Protein AF-A0A924ESR2-F1 (afdb_monomer_lite)

Secondary structure (DSSP, 8-state):
-HHHHHHHHHHHHHHHHHHHHTTTHHHHHHHS-TTSSS-HHHHHHHHHHHHHHHHHHHHH-GGGHHHHHHHHHHHHHHHHHHHHHHHHHT---

pLDDT: mean 93.1, std 6.68, range [56.91, 98.5]

Sequence (93 aa):
MKNFIRIVLGLAMIGAGIGHLSFARETFQAQVPDWIPFSKDFVVLASGVVEISFGFAMVFLAKQKEYIGLILAIFYVLIFPGNVHQYTQHLDG

Foldseek 3Di:
DVLVVLLVQLVVLLVQLVCCVDVCVVLQLQLDDPPPPDRSNVVSNVSSVVSNVLSVCSNPVPVCNVVSVVVVVVSCVVSVSSVVSCVVVVRDD

Radius of gyration: 13.81 Å; chains: 1; bounding box: 32×23×39 Å

Structure (mmCIF, N/CA/C/O backbone):
data_AF-A0A924ESR2-F1
#
_entry.id   AF-A0A924ESR2-F1
#
loop_
_atom_site.group_PDB
_atom_site.id
_atom_site.type_symbol
_atom_site.label_atom_id
_atom_site.label_alt_id
_atom_site.label_comp_id
_atom_site.label_asym_id
_atom_site.label_entity_id
_atom_site.label_seq_id
_atom_site.pdbx_PDB_ins_code
_atom_site.Cartn_x
_atom_site.Cartn_y
_atom_site.Cartn_z
_atom_site.occupancy
_atom_site.B_iso_or_equiv
_atom_site.auth_seq_id
_atom_site.auth_comp_id
_atom_site.auth_asym_id
_atom_site.auth_atom_id
_atom_site.pdbx_PDB_model_num
ATOM 1 N N . MET A 1 1 ? -9.399 -9.023 21.042 1.00 64.12 1 MET A N 1
ATOM 2 C CA . MET A 1 1 ? -8.608 -9.418 19.849 1.00 64.12 1 MET A CA 1
ATOM 3 C C . MET A 1 1 ? -8.970 -8.657 18.575 1.00 64.12 1 MET A C 1
ATOM 5 O O . MET A 1 1 ? -8.087 -8.004 18.039 1.00 64.12 1 MET A O 1
ATOM 9 N N . LYS A 1 2 ? -10.229 -8.674 18.101 1.00 76.62 2 LYS A N 1
ATOM 10 C CA . LYS A 1 2 ? -10.636 -8.055 16.814 1.00 76.62 2 LYS A CA 1
ATOM 11 C C . LYS A 1 2 ? -10.171 -6.596 16.621 1.00 76.62 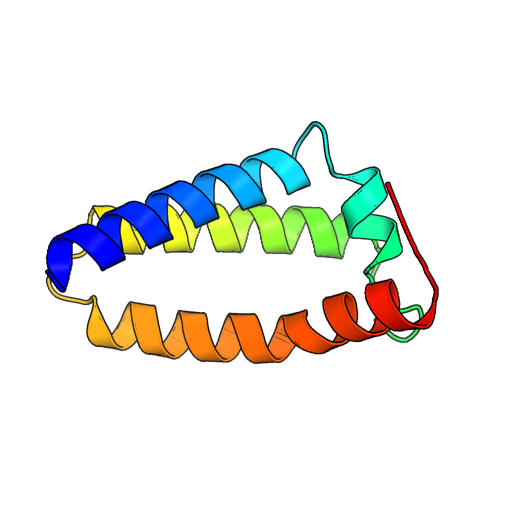2 LYS A C 1
ATOM 13 O O . LYS A 1 2 ? -9.688 -6.246 15.554 1.00 76.62 2 LYS A O 1
ATOM 18 N N . ASN A 1 3 ? -10.257 -5.764 17.663 1.00 86.75 3 ASN A N 1
ATOM 19 C CA . ASN A 1 3 ? -9.838 -4.356 17.587 1.00 86.75 3 ASN A CA 1
ATOM 20 C C . ASN A 1 3 ? -8.313 -4.174 17.514 1.00 86.75 3 ASN A C 1
ATOM 22 O O . ASN A 1 3 ? -7.859 -3.258 16.839 1.00 86.75 3 ASN A O 1
ATOM 26 N N . PHE A 1 4 ? -7.543 -5.041 18.178 1.00 92.75 4 PHE A N 1
ATOM 27 C CA . PHE A 1 4 ? -6.080 -5.005 18.143 1.00 92.75 4 PHE A CA 1
ATOM 28 C C . PHE A 1 4 ? -5.563 -5.380 16.752 1.00 92.75 4 PHE A C 1
ATOM 30 O O . PHE A 1 4 ? -4.826 -4.610 16.151 1.00 92.75 4 PHE A O 1
ATOM 37 N N . ILE A 1 5 ? -6.050 -6.497 16.195 1.00 93.69 5 ILE A N 1
ATOM 38 C CA . ILE A 1 5 ? -5.696 -6.953 14.839 1.00 93.69 5 ILE A CA 1
ATOM 39 C C . ILE A 1 5 ? -6.030 -5.878 13.802 1.00 93.69 5 ILE A C 1
ATOM 41 O O . ILE A 1 5 ? -5.220 -5.592 12.931 1.00 93.69 5 ILE A O 1
ATOM 45 N N . ARG A 1 6 ? -7.199 -5.237 13.926 1.00 93.81 6 ARG A N 1
ATOM 46 C CA . ARG A 1 6 ? -7.610 -4.132 13.051 1.00 93.81 6 ARG A CA 1
ATOM 47 C C . ARG A 1 6 ? -6.606 -2.972 13.064 1.00 93.81 6 ARG A C 1
ATOM 49 O O . ARG A 1 6 ? -6.281 -2.451 12.005 1.00 93.81 6 ARG A O 1
ATOM 56 N N . ILE A 1 7 ? -6.137 -2.568 14.245 1.00 95.81 7 ILE A N 1
ATOM 57 C CA . ILE A 1 7 ? -5.169 -1.469 14.384 1.00 95.81 7 ILE A CA 1
ATOM 58 C C . ILE A 1 7 ? -3.814 -1.880 13.808 1.00 95.81 7 ILE A C 1
ATOM 60 O O . ILE A 1 7 ? -3.240 -1.118 13.041 1.00 95.81 7 ILE A O 1
ATOM 64 N N . VAL A 1 8 ? -3.335 -3.086 14.125 1.00 97.19 8 VAL A N 1
ATOM 65 C CA . VAL A 1 8 ? -2.075 -3.616 13.579 1.00 97.19 8 VAL A CA 1
ATOM 66 C C . VAL A 1 8 ? -2.122 -3.670 12.054 1.00 97.19 8 VAL A C 1
ATOM 68 O O . VAL A 1 8 ? -1.200 -3.187 11.407 1.00 97.19 8 VAL A O 1
ATOM 71 N N . LEU A 1 9 ? -3.217 -4.177 11.482 1.00 95.62 9 LEU A N 1
ATOM 72 C CA . LEU A 1 9 ? -3.433 -4.183 10.037 1.00 95.62 9 LEU A CA 1
ATOM 73 C C . LEU A 1 9 ? -3.397 -2.760 9.469 1.00 95.62 9 LEU A C 1
ATOM 75 O O . LEU A 1 9 ? -2.686 -2.513 8.504 1.00 95.62 9 LEU A O 1
ATOM 79 N N . GLY A 1 10 ? -4.093 -1.807 10.095 1.00 97.12 10 GLY A N 1
ATOM 80 C CA . GLY A 1 10 ? -4.084 -0.416 9.643 1.00 97.12 10 GLY A CA 1
ATOM 81 C C . GLY A 1 10 ? -2.694 0.232 9.676 1.00 97.12 10 GLY A C 1
ATOM 82 O O . GLY A 1 10 ? -2.323 0.934 8.741 1.00 97.12 10 GLY A O 1
ATOM 83 N N . LEU A 1 11 ? -1.895 -0.046 10.708 1.00 98.12 11 LEU A N 1
ATOM 84 C CA . LEU A 1 11 ? -0.512 0.432 10.799 1.00 98.12 11 LEU A CA 1
ATOM 85 C C . LEU A 1 11 ? 0.395 -0.222 9.751 1.00 98.12 11 LEU A C 1
ATOM 87 O O . LEU A 1 11 ? 1.203 0.470 9.137 1.00 98.12 11 LEU A O 1
ATOM 91 N N . ALA A 1 12 ? 0.238 -1.526 9.510 1.00 97.81 1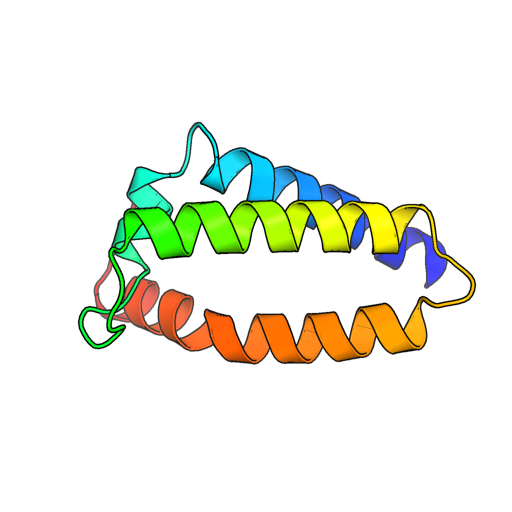2 ALA A N 1
ATOM 92 C CA . ALA A 1 12 ? 0.974 -2.232 8.465 1.00 97.81 12 ALA A CA 1
ATOM 93 C C . ALA A 1 12 ? 0.668 -1.652 7.075 1.00 97.81 12 ALA A C 1
ATOM 95 O O . ALA A 1 12 ? 1.587 -1.428 6.296 1.00 97.81 12 ALA A O 1
ATOM 96 N N . MET A 1 13 ? -0.600 -1.330 6.798 1.00 97.25 13 MET A N 1
ATOM 97 C CA . MET A 1 13 ? -1.011 -0.675 5.553 1.00 97.25 13 MET A CA 1
ATOM 98 C C . MET A 1 13 ? -0.411 0.722 5.381 1.00 97.25 13 MET A C 1
ATOM 100 O O . MET A 1 13 ? 0.055 1.057 4.297 1.00 97.25 13 MET A O 1
ATOM 104 N N . ILE A 1 14 ? -0.385 1.532 6.445 1.00 98.50 14 ILE A N 1
ATOM 105 C CA . ILE A 1 14 ? 0.283 2.843 6.407 1.00 98.50 14 ILE A CA 1
ATOM 106 C C . ILE A 1 14 ? 1.771 2.661 6.092 1.00 98.50 14 ILE A C 1
ATOM 108 O O . ILE A 1 14 ? 2.306 3.375 5.249 1.00 98.50 14 ILE A O 1
ATOM 112 N N . GLY A 1 15 ? 2.431 1.692 6.732 1.00 98.31 15 GLY A N 1
ATOM 113 C CA . GLY A 1 15 ? 3.832 1.369 6.463 1.00 98.31 15 GLY A CA 1
ATOM 114 C C . GLY A 1 15 ? 4.081 0.937 5.015 1.00 98.31 15 GLY A C 1
ATOM 115 O O . GLY A 1 15 ? 5.000 1.455 4.384 1.00 98.31 15 GLY A O 1
ATOM 116 N N . ALA A 1 16 ? 3.246 0.042 4.476 1.00 96.44 16 ALA A N 1
ATOM 117 C CA . ALA A 1 16 ? 3.325 -0.415 3.087 1.00 96.44 16 ALA A CA 1
ATOM 118 C C . ALA A 1 16 ? 3.165 0.748 2.098 1.00 96.44 16 ALA A C 1
ATOM 120 O O . ALA A 1 16 ? 4.040 0.965 1.258 1.00 96.44 16 ALA A O 1
ATOM 121 N N . GLY A 1 17 ? 2.134 1.579 2.280 1.00 97.69 17 GLY A N 1
ATOM 122 C CA . GLY A 1 17 ? 1.915 2.730 1.414 1.00 97.69 17 GLY A CA 1
ATOM 123 C C . GLY A 1 17 ? 3.022 3.785 1.528 1.00 97.69 17 GLY A C 1
ATOM 124 O O . GLY A 1 17 ? 3.424 4.355 0.518 1.00 97.69 17 GLY A O 1
ATOM 125 N N . ILE A 1 18 ? 3.617 4.002 2.710 1.00 98.50 18 ILE A N 1
ATOM 126 C CA . ILE A 1 18 ? 4.839 4.821 2.824 1.00 98.50 18 ILE A CA 1
ATOM 127 C C . ILE A 1 18 ? 5.976 4.199 2.003 1.00 98.50 18 ILE A C 1
ATOM 129 O O . ILE A 1 18 ? 6.675 4.927 1.298 1.00 98.50 18 ILE A O 1
ATOM 133 N N . GLY A 1 19 ? 6.143 2.876 2.043 1.00 97.75 19 GLY A N 1
ATOM 134 C CA . GLY A 1 19 ? 7.106 2.149 1.214 1.00 97.75 19 GLY A CA 1
ATOM 135 C C . GLY A 1 19 ? 6.903 2.395 -0.284 1.00 97.75 19 GLY A C 1
ATOM 136 O O . GLY A 1 19 ? 7.873 2.722 -0.970 1.00 97.75 19 GLY A O 1
ATOM 137 N N . HIS A 1 20 ? 5.656 2.342 -0.772 1.00 97.12 20 HIS A N 1
ATOM 138 C CA . HIS A 1 20 ? 5.307 2.663 -2.167 1.00 97.12 20 HIS A CA 1
ATOM 139 C C . HIS A 1 20 ? 5.738 4.084 -2.552 1.00 97.12 20 HIS A C 1
ATOM 141 O O . HIS A 1 20 ? 6.220 4.320 -3.659 1.00 97.12 20 HIS A O 1
ATOM 147 N N . LEU A 1 21 ? 5.566 5.040 -1.636 1.00 97.88 21 LEU A N 1
ATOM 148 C CA . LEU A 1 21 ? 5.870 6.453 -1.864 1.00 97.88 21 LEU A CA 1
ATOM 149 C C . LEU A 1 21 ? 7.356 6.799 -1.666 1.00 97.88 21 LEU A C 1
ATOM 151 O O . LEU A 1 21 ? 7.754 7.922 -1.981 1.00 97.88 21 LEU A O 1
ATOM 155 N N . SER A 1 22 ? 8.172 5.883 -1.139 1.00 97.38 22 SER A N 1
ATOM 156 C CA . SER A 1 22 ? 9.552 6.182 -0.747 1.00 97.38 22 SER A CA 1
ATOM 157 C C . SER A 1 22 ? 10.537 5.062 -1.097 1.00 97.38 22 SER A C 1
ATOM 159 O O . SER A 1 22 ? 10.945 4.941 -2.248 1.00 97.38 22 SER A O 1
ATOM 161 N N . PHE A 1 23 ? 10.956 4.272 -0.111 1.00 96.00 23 PHE A N 1
ATOM 162 C CA . PHE A 1 23 ? 12.139 3.414 -0.173 1.00 96.00 23 PHE A CA 1
ATOM 163 C C . PHE A 1 23 ? 11.938 2.090 -0.917 1.00 96.00 23 PHE A C 1
ATOM 165 O O . PHE A 1 23 ? 12.923 1.437 -1.232 1.00 96.00 23 PHE A O 1
ATOM 172 N N . ALA A 1 24 ? 10.698 1.680 -1.190 1.00 95.69 24 ALA A N 1
ATOM 173 C CA . ALA A 1 24 ? 10.399 0.406 -1.850 1.00 95.69 24 ALA A CA 1
ATOM 174 C C . ALA A 1 24 ? 9.760 0.588 -3.236 1.00 95.69 24 ALA A C 1
ATOM 176 O O . ALA A 1 24 ? 9.324 -0.378 -3.858 1.00 95.69 24 ALA A O 1
ATOM 177 N N . ARG A 1 25 ? 9.683 1.829 -3.731 1.00 95.88 25 ARG A N 1
ATOM 178 C CA . ARG A 1 25 ? 8.958 2.182 -4.958 1.00 95.88 25 ARG A CA 1
ATOM 179 C C . ARG A 1 25 ? 9.397 1.359 -6.169 1.00 95.88 25 ARG A C 1
ATOM 181 O O . ARG A 1 25 ? 8.540 0.828 -6.867 1.00 95.88 25 ARG A O 1
ATOM 188 N N . GLU A 1 26 ? 10.701 1.224 -6.399 1.00 94.12 26 GLU A N 1
ATOM 189 C CA . GLU A 1 26 ? 11.242 0.446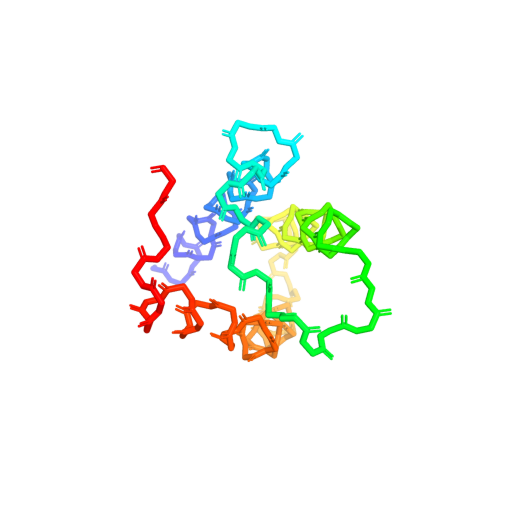 -7.525 1.00 94.12 26 GLU A CA 1
ATOM 190 C C . GLU A 1 26 ? 10.894 -1.043 -7.407 1.00 94.12 26 GLU A C 1
ATOM 192 O O . GLU A 1 26 ? 10.411 -1.644 -8.367 1.00 94.12 26 GLU A O 1
ATOM 197 N N . THR A 1 27 ? 11.023 -1.614 -6.205 1.00 91.81 27 THR A N 1
ATOM 198 C CA . THR A 1 27 ? 10.620 -2.995 -5.918 1.00 91.81 27 THR A CA 1
ATOM 199 C C . THR A 1 27 ? 9.148 -3.226 -6.245 1.00 91.81 27 THR A C 1
ATOM 201 O O . THR A 1 27 ? 8.808 -4.221 -6.875 1.00 91.81 27 THR A O 1
ATOM 204 N N . PHE A 1 28 ? 8.260 -2.301 -5.868 1.00 93.56 28 PHE A N 1
ATOM 205 C CA . PHE A 1 28 ? 6.831 -2.410 -6.169 1.00 93.56 28 PHE A CA 1
ATOM 206 C C . PHE A 1 28 ? 6.515 -2.207 -7.651 1.00 93.56 28 PHE A C 1
ATOM 208 O O . PHE A 1 28 ? 5.604 -2.852 -8.166 1.00 93.56 28 PHE A O 1
ATOM 215 N N . GLN A 1 29 ? 7.273 -1.370 -8.365 1.00 94.56 29 GLN A N 1
ATOM 216 C CA . GLN A 1 29 ? 7.107 -1.224 -9.812 1.00 94.56 29 GLN A CA 1
ATOM 217 C C . GLN A 1 29 ? 7.397 -2.541 -10.531 1.00 94.56 29 GLN A C 1
ATOM 219 O O . GLN A 1 29 ? 6.652 -2.891 -11.443 1.00 94.56 29 GLN A O 1
ATOM 224 N N . ALA A 1 30 ? 8.408 -3.304 -10.103 1.00 91.31 30 ALA A N 1
ATOM 225 C CA . ALA A 1 30 ? 8.692 -4.620 -10.676 1.00 91.31 30 ALA A CA 1
ATOM 226 C C . ALA A 1 30 ? 7.486 -5.576 -10.570 1.00 91.31 30 ALA A C 1
ATOM 228 O O . ALA A 1 30 ? 7.239 -6.365 -11.474 1.00 91.31 30 ALA A O 1
ATOM 229 N N . GLN A 1 31 ? 6.671 -5.449 -9.520 1.00 91.94 31 GLN A N 1
ATOM 230 C CA . GLN A 1 31 ? 5.482 -6.284 -9.311 1.00 91.94 31 GLN A CA 1
ATOM 231 C C . GLN A 1 31 ? 4.321 -5.923 -10.243 1.00 91.94 31 GLN A C 1
ATOM 233 O O . GLN A 1 31 ? 3.410 -6.731 -10.413 1.00 91.94 31 GLN A O 1
ATOM 238 N N . VAL A 1 32 ? 4.312 -4.722 -10.835 1.00 93.38 32 VAL A N 1
ATOM 239 C CA . VAL A 1 32 ? 3.223 -4.282 -11.715 1.00 93.38 32 VAL A CA 1
ATOM 240 C C . VAL A 1 32 ? 3.330 -5.005 -13.062 1.00 93.38 32 VAL A C 1
ATOM 242 O O . VAL A 1 32 ? 4.304 -4.778 -13.792 1.00 93.38 32 VAL A O 1
ATOM 245 N N . PRO A 1 33 ? 2.332 -5.827 -13.437 1.00 90.75 33 PRO A N 1
ATOM 246 C CA . PRO A 1 33 ? 2.377 -6.556 -14.696 1.00 90.75 33 PRO A CA 1
ATOM 247 C C . PRO A 1 33 ? 2.265 -5.648 -15.923 1.00 90.75 33 PRO A C 1
ATOM 249 O O . PRO A 1 33 ? 1.545 -4.647 -15.907 1.00 90.75 33 PRO A O 1
ATOM 252 N N . ASP A 1 34 ? 2.895 -6.049 -17.027 1.00 90.62 34 ASP A N 1
ATOM 253 C CA . ASP A 1 34 ? 2.977 -5.236 -18.252 1.00 90.62 34 ASP A CA 1
ATOM 254 C C . ASP A 1 34 ? 1.635 -5.051 -18.984 1.00 90.62 34 ASP A C 1
ATOM 256 O O . ASP A 1 34 ? 1.498 -4.154 -19.812 1.00 90.62 34 ASP A O 1
ATOM 260 N N . TRP A 1 35 ? 0.621 -5.868 -18.682 1.00 90.69 35 TRP A N 1
ATOM 261 C CA . TRP A 1 35 ? -0.722 -5.735 -19.263 1.00 90.69 35 TRP A CA 1
ATOM 262 C C . TRP A 1 35 ? -1.575 -4.630 -18.617 1.00 90.69 35 TRP A C 1
ATOM 264 O O . TRP A 1 35 ? -2.696 -4.385 -19.066 1.00 90.69 35 TRP A O 1
ATOM 274 N N . ILE A 1 36 ? -1.093 -3.971 -17.557 1.00 92.38 36 ILE A N 1
ATOM 275 C CA . ILE A 1 36 ? -1.785 -2.830 -16.949 1.00 92.38 36 ILE A CA 1
ATOM 276 C C . ILE A 1 36 ? -1.613 -1.592 -17.849 1.00 92.38 36 ILE A C 1
ATOM 278 O O . ILE A 1 36 ? -0.483 -1.191 -18.117 1.00 92.38 36 ILE A O 1
ATOM 282 N N . PRO A 1 37 ? -2.700 -0.926 -18.289 1.00 94.62 37 PRO A N 1
ATOM 283 C CA . PRO A 1 37 ? -2.641 0.154 -19.281 1.00 94.62 37 PRO A CA 1
ATOM 284 C C . PRO A 1 37 ? -2.231 1.518 -18.689 1.00 94.62 37 PRO A C 1
ATOM 286 O O . PRO A 1 37 ? -2.638 2.568 -19.182 1.00 94.62 37 PRO A O 1
ATOM 289 N N . PHE A 1 38 ? -1.446 1.517 -17.613 1.00 95.81 38 PHE A N 1
ATOM 290 C CA . PHE A 1 38 ? -0.952 2.708 -16.923 1.00 95.81 38 PHE A CA 1
ATOM 291 C C . PHE A 1 38 ? 0.549 2.569 -16.665 1.00 95.81 38 PHE A C 1
ATOM 293 O O . PHE A 1 38 ? 1.081 1.460 -16.659 1.00 95.81 38 PHE A O 1
ATOM 300 N N . SER A 1 39 ? 1.250 3.680 -16.413 1.00 96.94 39 SER A N 1
ATOM 301 C CA . SER A 1 39 ? 2.655 3.586 -16.009 1.00 96.94 39 SER A CA 1
ATOM 302 C C . SER A 1 39 ? 2.769 2.857 -14.666 1.00 96.94 39 SER A C 1
ATOM 304 O O . SER A 1 39 ? 1.997 3.119 -13.740 1.00 96.94 39 SER A O 1
ATOM 306 N N . LYS A 1 40 ? 3.756 1.960 -14.543 1.00 95.81 40 LYS A N 1
ATOM 307 C CA . LYS A 1 40 ? 4.023 1.215 -13.297 1.00 95.81 40 LYS A CA 1
ATOM 308 C C . LYS A 1 40 ? 4.173 2.160 -12.105 1.00 95.81 40 LYS A C 1
ATOM 310 O O . LYS A 1 40 ? 3.644 1.913 -11.029 1.00 95.81 40 LYS A O 1
ATOM 315 N N . ASP A 1 41 ? 4.820 3.292 -12.347 1.00 97.25 41 ASP A N 1
ATOM 316 C CA . ASP A 1 41 ? 5.022 4.341 -11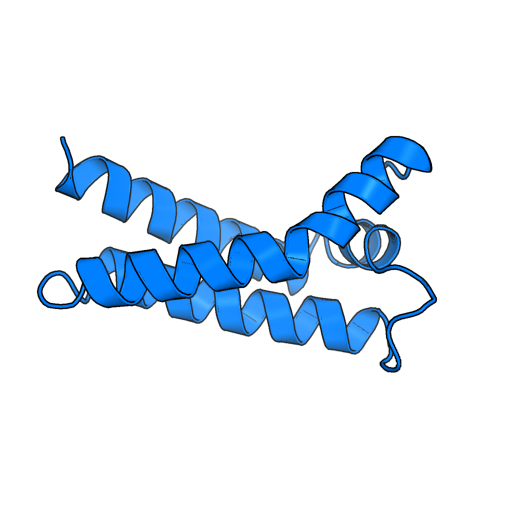.363 1.00 97.25 41 ASP A CA 1
ATOM 317 C C . ASP A 1 41 ? 3.718 4.955 -10.827 1.00 97.25 41 ASP A C 1
ATOM 319 O O . ASP A 1 41 ? 3.530 5.069 -9.615 1.00 97.25 41 ASP A O 1
ATOM 323 N N . PHE A 1 42 ? 2.786 5.292 -11.724 1.00 97.62 42 PHE A N 1
ATOM 324 C CA . PHE A 1 42 ? 1.475 5.801 -11.332 1.00 97.62 42 PHE A CA 1
ATOM 325 C C . PHE A 1 42 ? 0.699 4.763 -10.519 1.00 97.62 42 PHE A C 1
ATOM 327 O O . PHE A 1 42 ? 0.120 5.107 -9.491 1.00 97.62 42 PHE A O 1
ATOM 334 N N . VAL A 1 43 ? 0.715 3.498 -10.952 1.00 96.50 43 VAL A N 1
ATOM 335 C CA . VAL A 1 43 ? 0.019 2.397 -10.270 1.00 96.50 43 VAL A CA 1
ATOM 336 C C . VAL A 1 43 ? 0.512 2.242 -8.830 1.00 96.50 43 VAL A C 1
ATOM 338 O O . VAL A 1 43 ? -0.312 2.160 -7.921 1.00 96.50 43 VAL A O 1
ATOM 341 N N . VAL A 1 44 ? 1.832 2.260 -8.612 1.00 96.81 44 VAL A N 1
ATOM 342 C CA . VAL A 1 44 ? 2.446 2.125 -7.279 1.00 96.81 44 VAL A CA 1
ATOM 343 C C . VAL A 1 44 ? 2.140 3.325 -6.381 1.00 96.81 44 VAL A C 1
ATOM 345 O O . VAL A 1 44 ? 1.757 3.157 -5.224 1.00 96.81 44 VAL A O 1
ATOM 348 N N . LEU A 1 45 ? 2.258 4.553 -6.894 1.00 98.06 45 LEU A N 1
ATOM 349 C CA . LEU A 1 45 ? 1.944 5.742 -6.098 1.00 98.06 45 LEU A CA 1
ATOM 350 C C . LEU A 1 45 ? 0.459 5.811 -5.729 1.00 98.06 45 LEU A C 1
ATOM 352 O O . LEU A 1 45 ? 0.117 6.090 -4.577 1.00 98.06 45 LEU A O 1
ATOM 356 N N . ALA A 1 46 ? -0.425 5.540 -6.691 1.00 97.38 46 ALA A N 1
ATOM 357 C CA . ALA A 1 46 ? -1.863 5.543 -6.466 1.00 97.38 46 ALA A CA 1
ATOM 358 C C . ALA A 1 46 ? -2.268 4.469 -5.449 1.00 97.38 46 ALA A C 1
ATOM 360 O O . ALA A 1 46 ? -3.026 4.766 -4.522 1.00 97.38 46 ALA A O 1
ATOM 361 N N . SER A 1 47 ? -1.732 3.248 -5.567 1.00 96.00 47 SER A N 1
ATOM 362 C CA . SER A 1 47 ? -1.996 2.184 -4.595 1.00 96.00 47 SER A CA 1
ATOM 363 C C . SER A 1 47 ? -1.480 2.551 -3.202 1.00 96.00 47 SER A C 1
ATOM 365 O O . SER A 1 47 ? -2.203 2.353 -2.231 1.00 96.00 47 SER A O 1
ATOM 367 N N . GLY A 1 48 ? -0.306 3.182 -3.090 1.00 97.31 48 GLY A N 1
ATOM 368 C CA . GLY A 1 48 ? 0.244 3.613 -1.801 1.00 97.31 48 GLY A CA 1
ATOM 369 C C . GLY A 1 48 ? -0.617 4.659 -1.088 1.00 97.31 48 GLY A C 1
ATOM 370 O O . GLY A 1 48 ? -0.855 4.561 0.117 1.00 97.31 48 GLY A O 1
ATOM 371 N N . VAL A 1 49 ? -1.168 5.629 -1.827 1.00 98.25 49 VAL A N 1
ATOM 372 C CA . VAL A 1 49 ? -2.130 6.602 -1.273 1.00 98.25 49 VAL A CA 1
ATOM 373 C C . VAL A 1 49 ? -3.409 5.904 -0.798 1.00 98.25 49 VAL A C 1
ATOM 375 O O . VAL A 1 49 ? -3.928 6.218 0.281 1.00 98.25 49 VAL A O 1
ATOM 378 N N . VAL A 1 50 ? -3.912 4.942 -1.576 1.00 97.25 50 VAL A N 1
ATOM 379 C CA . VAL A 1 50 ? -5.096 4.144 -1.220 1.00 97.25 50 VAL A CA 1
ATOM 380 C C . VAL A 1 50 ? -4.844 3.318 0.046 1.00 97.25 50 VAL A C 1
ATOM 382 O O . VAL A 1 50 ? -5.680 3.323 0.951 1.00 97.25 50 VAL A O 1
ATOM 385 N N . GLU A 1 51 ? -3.684 2.677 0.172 1.00 97.06 51 GLU A N 1
ATOM 386 C CA . GLU A 1 51 ? -3.313 1.887 1.349 1.00 97.06 51 GLU A CA 1
ATOM 387 C C . GLU A 1 51 ? -3.163 2.735 2.610 1.00 97.06 51 GLU A C 1
ATOM 389 O O . GLU A 1 51 ? -3.710 2.374 3.653 1.00 97.06 51 GLU A O 1
ATOM 394 N N . ILE A 1 52 ? -2.507 3.897 2.520 1.00 98.38 52 ILE A N 1
ATOM 395 C CA . ILE A 1 52 ? -2.426 4.851 3.635 1.00 98.38 52 ILE A CA 1
ATOM 396 C C . ILE A 1 52 ? -3.834 5.274 4.072 1.00 98.38 52 ILE A C 1
ATOM 398 O O . ILE A 1 52 ? -4.144 5.265 5.266 1.00 98.38 52 ILE A O 1
ATOM 402 N N . SER A 1 53 ? -4.712 5.591 3.116 1.00 97.75 53 SER A N 1
ATOM 403 C CA . SER A 1 53 ? -6.097 5.992 3.393 1.00 97.75 53 SER A CA 1
ATOM 404 C C . SER A 1 53 ? -6.876 4.884 4.112 1.00 97.75 53 SER A C 1
ATOM 406 O O . SER A 1 53 ? -7.528 5.140 5.129 1.00 97.75 53 SER A O 1
ATOM 408 N N . PHE A 1 54 ? -6.768 3.638 3.640 1.00 96.56 54 PHE A N 1
ATOM 409 C CA . PHE A 1 54 ? -7.368 2.483 4.311 1.00 96.56 54 PHE A CA 1
ATOM 410 C C . PHE A 1 54 ? -6.763 2.228 5.686 1.00 96.56 54 PHE A C 1
ATOM 412 O O . PHE A 1 54 ? -7.498 1.899 6.615 1.00 96.56 54 PHE A O 1
ATOM 419 N N . GLY A 1 55 ? -5.456 2.411 5.848 1.00 97.06 55 GLY A N 1
ATOM 420 C CA . GLY A 1 55 ? -4.789 2.223 7.124 1.00 97.06 55 GLY A CA 1
ATOM 421 C C . GLY A 1 55 ? -5.268 3.222 8.178 1.00 97.06 55 GLY A C 1
ATOM 422 O O . GLY A 1 55 ? -5.656 2.820 9.279 1.00 97.06 55 GLY A O 1
ATOM 423 N N . PHE A 1 56 ? -5.391 4.503 7.816 1.00 98.12 56 PHE A N 1
ATOM 424 C CA . PHE A 1 56 ? -6.032 5.511 8.664 1.00 98.12 56 PHE A CA 1
ATOM 425 C C . PHE A 1 56 ? -7.490 5.149 8.977 1.00 98.12 56 PHE A C 1
ATOM 427 O O . PHE A 1 56 ? -7.903 5.186 10.140 1.00 98.12 56 PHE A O 1
ATOM 434 N N . ALA A 1 57 ? -8.268 4.730 7.977 1.00 96.19 57 ALA A N 1
ATOM 435 C CA . ALA A 1 57 ? -9.649 4.302 8.185 1.00 96.19 57 ALA A CA 1
ATOM 436 C C . ALA A 1 57 ? -9.736 3.110 9.161 1.00 96.19 57 ALA A C 1
ATOM 438 O O . ALA A 1 57 ? -10.554 3.108 10.084 1.00 96.19 57 ALA A O 1
ATOM 439 N N . MET A 1 58 ? -8.843 2.127 9.034 1.00 94.62 58 MET A N 1
ATOM 440 C CA . MET A 1 58 ? -8.779 0.959 9.911 1.00 94.62 58 MET A CA 1
ATOM 441 C C . MET A 1 58 ? -8.384 1.312 11.341 1.00 94.62 58 MET A C 1
ATOM 443 O O . MET A 1 58 ? -8.911 0.699 12.268 1.00 94.62 58 MET A O 1
ATOM 447 N N . VAL A 1 59 ? -7.530 2.313 11.559 1.00 96.06 59 VAL A N 1
ATOM 448 C CA . VAL A 1 59 ? -7.173 2.774 12.908 1.00 96.06 59 VAL A CA 1
ATOM 449 C C . VAL A 1 59 ? -8.330 3.565 13.532 1.00 96.06 59 VAL A C 1
ATOM 451 O O . VAL A 1 59 ? -8.818 3.211 14.614 1.00 96.06 59 VAL A O 1
ATOM 454 N N . PHE A 1 60 ? -8.842 4.578 12.829 1.00 96.25 60 PHE A N 1
ATOM 455 C CA . PHE A 1 60 ? -9.708 5.604 13.416 1.00 96.25 60 PHE A CA 1
ATOM 456 C C . PHE A 1 60 ? -11.219 5.344 13.253 1.00 96.25 60 PHE A C 1
ATOM 458 O O . PHE A 1 60 ? -11.993 5.639 14.165 1.00 96.25 60 PHE A O 1
ATOM 465 N N . LEU A 1 61 ? -11.675 4.717 12.163 1.00 94.81 61 LEU A N 1
ATOM 466 C CA . LEU A 1 61 ? -13.107 4.553 11.853 1.00 94.81 61 LEU A CA 1
ATOM 467 C C . LEU A 1 61 ? -13.680 3.220 12.364 1.00 94.81 61 LEU A C 1
ATOM 469 O O . LEU A 1 61 ? -14.119 2.348 11.616 1.00 94.81 61 LEU A O 1
ATOM 473 N N . ALA A 1 62 ? -13.699 3.049 13.689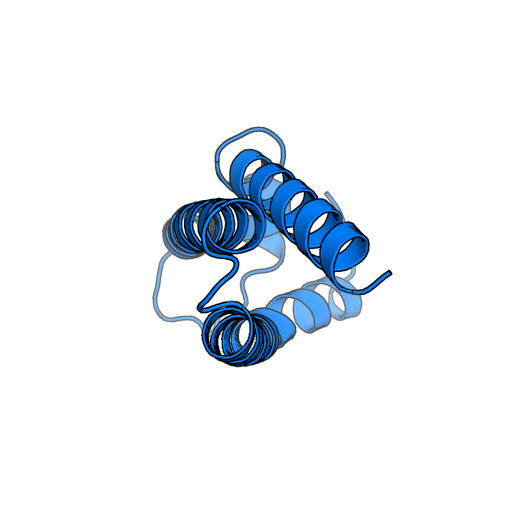 1.00 90.88 62 ALA A N 1
ATOM 474 C CA . ALA A 1 62 ? -14.123 1.796 14.329 1.00 90.88 62 ALA A CA 1
ATOM 475 C C . ALA A 1 62 ? -15.585 1.403 14.095 1.00 90.88 62 ALA A C 1
ATOM 477 O O . ALA A 1 62 ? -15.909 0.214 14.165 1.00 90.88 62 ALA A O 1
ATOM 478 N N . LYS A 1 63 ? -16.460 2.371 13.803 1.00 93.50 63 LYS A N 1
ATOM 479 C CA . LYS A 1 63 ? -17.881 2.111 13.538 1.00 93.50 63 LYS A CA 1
ATOM 480 C C . LYS A 1 63 ? -18.107 1.510 12.146 1.00 93.50 63 LYS A C 1
ATOM 482 O O . LYS A 1 63 ? -19.035 0.736 11.975 1.00 93.50 63 LYS A O 1
ATOM 487 N N . GLN A 1 64 ? -17.236 1.809 11.181 1.00 93.62 64 GLN A N 1
ATOM 488 C CA . GLN A 1 64 ? -17.341 1.390 9.778 1.00 93.62 64 GLN A CA 1
ATOM 489 C C . GLN A 1 64 ? -16.419 0.210 9.433 1.00 93.62 64 GLN A C 1
ATOM 491 O O . GLN A 1 64 ? -16.268 -0.140 8.265 1.00 93.62 64 GLN A O 1
ATOM 496 N N . LYS A 1 65 ? -15.806 -0.419 10.444 1.00 88.31 65 LYS A N 1
ATOM 497 C CA . LYS A 1 65 ? -14.784 -1.469 10.291 1.00 88.31 65 LYS A CA 1
ATOM 498 C C . LYS A 1 65 ? -15.183 -2.629 9.370 1.00 88.31 65 LYS A C 1
ATOM 500 O O . LYS A 1 65 ? -14.309 -3.217 8.747 1.00 88.31 65 LYS A O 1
ATOM 505 N N . GLU A 1 66 ? -16.468 -2.968 9.291 1.00 91.88 66 GLU A N 1
ATOM 506 C CA . GLU A 1 66 ? -16.962 -4.063 8.444 1.00 91.88 66 GLU A CA 1
ATOM 507 C C . GLU A 1 66 ? -16.919 -3.685 6.963 1.00 91.88 66 GLU A C 1
ATOM 509 O O . GLU A 1 66 ? -16.336 -4.413 6.164 1.00 91.88 66 GLU A O 1
ATOM 514 N N . TYR A 1 67 ? -17.434 -2.503 6.614 1.00 94.50 67 TYR A N 1
ATOM 515 C CA . TYR A 1 67 ? -17.367 -1.973 5.252 1.00 94.50 67 TYR A CA 1
ATOM 516 C C . TYR A 1 67 ? -15.926 -1.721 4.813 1.00 94.50 67 TYR A C 1
ATOM 518 O O . TYR A 1 67 ? -15.542 -2.119 3.718 1.00 94.50 67 TYR A O 1
ATOM 526 N N . ILE A 1 68 ? -15.109 -1.118 5.682 1.00 93.75 68 ILE A N 1
ATOM 527 C CA . ILE A 1 68 ? -13.690 -0.871 5.393 1.00 93.75 68 ILE A CA 1
ATOM 528 C C . ILE A 1 68 ? -12.965 -2.197 5.149 1.00 93.75 68 ILE A C 1
ATOM 530 O O . ILE A 1 68 ? -12.237 -2.317 4.172 1.00 93.75 68 ILE A O 1
ATOM 534 N N . GLY A 1 69 ? -13.206 -3.209 5.990 1.00 92.38 69 GLY A N 1
ATOM 535 C CA . GLY A 1 69 ? -12.620 -4.538 5.823 1.00 92.38 69 GLY A CA 1
ATOM 536 C C . GLY A 1 69 ? -13.043 -5.229 4.523 1.00 92.38 69 GLY A C 1
ATOM 537 O O . GLY A 1 69 ? -12.210 -5.857 3.878 1.00 92.38 69 GLY A O 1
ATOM 538 N N . LEU A 1 70 ? -14.306 -5.087 4.107 1.00 96.00 70 LEU A N 1
ATOM 539 C CA . LEU A 1 70 ? -14.790 -5.644 2.842 1.00 96.00 70 LEU A CA 1
ATOM 540 C C . LEU A 1 70 ? -14.134 -4.971 1.632 1.00 96.00 70 LEU A C 1
ATOM 542 O O . LEU A 1 70 ? -13.645 -5.657 0.738 1.00 96.00 70 LEU A O 1
ATOM 546 N N . ILE A 1 71 ? -14.103 -3.637 1.606 1.00 95.44 71 ILE A N 1
ATOM 547 C CA . ILE A 1 71 ? -13.485 -2.896 0.500 1.00 95.44 71 ILE A CA 1
ATOM 548 C C . ILE A 1 71 ? -11.982 -3.195 0.453 1.00 95.44 71 ILE A C 1
ATOM 550 O O . ILE A 1 71 ? -11.431 -3.400 -0.625 1.00 95.44 71 ILE A O 1
ATOM 554 N N . LEU A 1 72 ? -11.335 -3.309 1.614 1.00 93.75 72 LEU A N 1
ATOM 555 C CA . LEU A 1 72 ? -9.942 -3.722 1.713 1.00 93.75 72 LEU A CA 1
ATOM 556 C C . LEU A 1 72 ? -9.709 -5.128 1.145 1.00 93.75 72 LEU A C 1
ATOM 558 O O . LEU A 1 72 ? -8.740 -5.346 0.425 1.00 93.75 7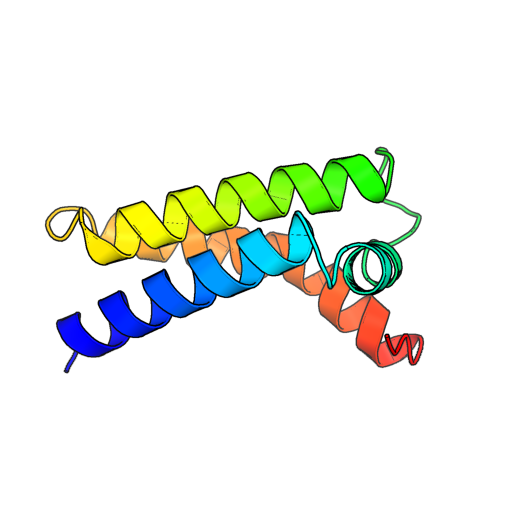2 LEU A O 1
ATOM 562 N N . ALA A 1 73 ? -10.597 -6.083 1.423 1.00 94.81 73 ALA A N 1
ATOM 563 C CA . ALA A 1 73 ? -10.499 -7.421 0.848 1.00 94.81 73 ALA A CA 1
ATOM 564 C C . ALA A 1 73 ? -10.598 -7.388 -0.687 1.00 94.81 73 ALA A C 1
ATOM 566 O O . ALA A 1 73 ? -9.810 -8.043 -1.364 1.00 94.81 73 ALA A O 1
ATOM 567 N N . ILE A 1 74 ? -11.515 -6.583 -1.237 1.00 96.56 74 ILE A N 1
ATOM 568 C CA . ILE A 1 74 ? -11.632 -6.375 -2.690 1.00 96.56 74 ILE A CA 1
ATOM 569 C C . ILE A 1 74 ? -10.346 -5.761 -3.249 1.00 96.56 74 ILE A C 1
ATOM 571 O O . ILE A 1 74 ? -9.826 -6.236 -4.255 1.00 96.56 74 ILE A O 1
ATOM 575 N N . PHE A 1 75 ? -9.809 -4.738 -2.584 1.00 93.69 75 PHE A N 1
ATOM 576 C CA . PHE A 1 75 ? -8.550 -4.111 -2.973 1.00 93.69 75 PHE A CA 1
ATOM 577 C C . PHE A 1 75 ? -7.399 -5.126 -3.010 1.00 93.69 75 PHE A C 1
ATOM 579 O O . PHE A 1 75 ? -6.693 -5.202 -4.013 1.00 93.69 75 PHE A O 1
ATOM 586 N N . TYR A 1 76 ? -7.264 -5.972 -1.982 1.00 93.94 76 TYR A N 1
ATOM 587 C CA . TYR A 1 76 ? -6.238 -7.014 -1.965 1.00 93.94 76 TYR A CA 1
ATOM 588 C C . TYR A 1 76 ? -6.391 -8.024 -3.102 1.00 93.94 76 TYR A C 1
ATOM 590 O O . TYR A 1 76 ? -5.394 -8.396 -3.711 1.00 93.94 76 TYR A O 1
ATOM 598 N N . VAL A 1 77 ? -7.619 -8.421 -3.445 1.00 95.81 77 VAL A N 1
ATOM 599 C CA . VAL A 1 77 ? -7.872 -9.288 -4.608 1.00 95.81 77 VAL A CA 1
ATOM 600 C C . VAL A 1 77 ? -7.431 -8.618 -5.912 1.00 95.81 77 VAL A C 1
ATOM 602 O O . VAL A 1 77 ? -6.858 -9.284 -6.770 1.00 95.81 77 VAL A O 1
ATOM 605 N N . LEU A 1 78 ? -7.665 -7.312 -6.062 1.00 91.94 78 LEU A N 1
ATOM 606 C CA . LEU A 1 78 ? -7.289 -6.569 -7.267 1.00 91.94 78 LEU A CA 1
ATOM 607 C C . LEU A 1 78 ? -5.772 -6.422 -7.434 1.00 91.94 78 LEU A C 1
ATOM 609 O O . LEU A 1 78 ? -5.296 -6.466 -8.567 1.00 91.94 78 LEU A O 1
ATOM 613 N N . ILE A 1 79 ? -5.014 -6.264 -6.343 1.00 89.62 79 ILE A N 1
ATOM 614 C CA . ILE A 1 79 ? -3.546 -6.137 -6.412 1.00 89.62 79 ILE A CA 1
ATOM 615 C C . ILE A 1 79 ? -2.821 -7.490 -6.403 1.00 89.62 79 ILE A C 1
ATOM 617 O O . ILE A 1 79 ? -1.675 -7.568 -6.840 1.00 89.62 79 ILE A O 1
ATOM 621 N N . PHE A 1 80 ? -3.488 -8.567 -5.971 1.00 92.38 80 PHE A N 1
ATOM 622 C CA . PHE A 1 80 ? -2.913 -9.912 -5.859 1.00 92.38 80 PHE A CA 1
ATOM 623 C C . PHE A 1 80 ? -2.209 -10.439 -7.128 1.00 92.38 80 PHE A C 1
ATOM 625 O O . PHE A 1 80 ? -1.162 -11.078 -6.990 1.00 92.38 80 PHE A O 1
ATOM 632 N N . PRO A 1 81 ? -2.686 -10.170 -8.365 1.00 90.75 81 PRO A N 1
ATOM 633 C CA . PRO A 1 81 ? -1.952 -10.545 -9.573 1.00 90.75 81 PRO A CA 1
ATOM 634 C C . PRO A 1 81 ? -0.521 -9.995 -9.625 1.00 90.75 81 PRO A C 1
ATOM 636 O O . PRO A 1 81 ? 0.350 -10.660 -10.178 1.00 90.75 81 PRO A O 1
ATOM 639 N N . GLY A 1 82 ? -0.260 -8.827 -9.025 1.00 89.25 82 GLY A N 1
ATOM 640 C CA . GLY A 1 82 ? 1.087 -8.264 -8.925 1.00 89.25 82 GLY A CA 1
ATOM 641 C C . GLY A 1 82 ? 2.009 -9.099 -8.034 1.00 89.25 82 GLY A C 1
ATOM 642 O O . GLY A 1 82 ? 3.139 -9.384 -8.415 1.00 89.25 82 GLY A O 1
ATOM 643 N N . ASN A 1 83 ? 1.510 -9.608 -6.902 1.00 90.94 83 ASN A N 1
ATOM 644 C CA . ASN A 1 83 ? 2.278 -10.515 -6.038 1.00 90.94 83 ASN A CA 1
ATOM 645 C C . ASN A 1 83 ? 2.578 -11.854 -6.730 1.00 90.94 83 ASN A C 1
ATOM 647 O O . ASN A 1 83 ? 3.676 -12.392 -6.602 1.00 90.94 83 ASN A O 1
ATOM 651 N N . VAL A 1 84 ? 1.614 -12.394 -7.485 1.00 91.00 84 VAL A N 1
ATOM 652 C CA . VAL A 1 84 ? 1.821 -13.613 -8.285 1.00 91.00 84 VAL A CA 1
ATOM 653 C C . VAL A 1 84 ? 2.849 -13.364 -9.388 1.00 91.00 84 VAL A C 1
ATOM 655 O O . VAL A 1 84 ? 3.736 -14.190 -9.605 1.00 91.00 84 VAL A O 1
ATOM 658 N N . HIS A 1 85 ? 2.759 -12.225 -10.073 1.00 87.75 85 HIS A N 1
ATOM 659 C CA . HIS A 1 85 ? 3.731 -11.827 -11.084 1.00 87.75 85 HIS A CA 1
ATOM 660 C C . HIS A 1 85 ? 5.136 -11.722 -10.485 1.00 87.75 85 HIS A C 1
ATOM 662 O O . HIS A 1 85 ? 6.057 -12.346 -11.002 1.00 87.75 85 HIS A O 1
ATOM 668 N N . GLN A 1 86 ? 5.275 -11.053 -9.338 1.00 87.44 86 GLN A N 1
ATOM 669 C CA . GLN A 1 86 ? 6.533 -10.959 -8.603 1.00 87.44 86 GLN A CA 1
ATOM 670 C C . GLN A 1 86 ? 7.123 -12.339 -8.286 1.00 87.44 86 GLN A C 1
ATOM 672 O O . GLN A 1 86 ? 8.274 -12.610 -8.622 1.00 87.44 86 GLN A O 1
ATOM 677 N N . TYR A 1 87 ? 6.325 -13.222 -7.676 1.00 88.62 87 TYR A N 1
ATOM 678 C CA . TYR A 1 87 ? 6.771 -14.557 -7.278 1.00 88.62 87 TYR A CA 1
ATOM 679 C C . TYR A 1 87 ? 7.183 -15.414 -8.482 1.00 88.62 87 TYR A C 1
ATOM 681 O O . TYR A 1 87 ? 8.231 -16.050 -8.471 1.00 88.62 87 TYR A O 1
ATOM 689 N N . THR A 1 88 ? 6.375 -15.420 -9.544 1.00 90.62 88 THR A N 1
ATOM 690 C CA . THR A 1 88 ? 6.634 -16.253 -10.733 1.00 90.62 88 THR A CA 1
ATOM 691 C C . THR A 1 88 ? 7.825 -15.767 -11.552 1.00 90.62 88 THR A C 1
ATOM 693 O O . THR A 1 88 ? 8.544 -16.582 -12.128 1.00 90.62 88 THR A O 1
ATOM 696 N N . GLN A 1 89 ? 8.049 -14.455 -11.602 1.00 87.94 89 GLN A N 1
ATOM 697 C CA . GLN A 1 89 ? 9.162 -13.849 -12.327 1.00 87.94 89 GLN A CA 1
ATOM 698 C C . GLN A 1 89 ? 10.431 -13.703 -11.472 1.00 87.94 89 GLN A C 1
ATOM 700 O O . GLN A 1 89 ? 11.431 -13.212 -11.985 1.00 87.94 89 GLN A O 1
ATOM 705 N N . HIS A 1 90 ? 10.413 -14.158 -10.210 1.00 87.31 90 HIS A N 1
ATOM 706 C CA . HIS A 1 90 ? 11.530 -14.028 -9.261 1.00 87.31 90 HIS A CA 1
ATOM 707 C C . HIS A 1 90 ? 12.034 -12.579 -9.167 1.00 87.31 90 HIS A C 1
ATOM 709 O O . HIS A 1 90 ? 13.234 -12.305 -9.201 1.00 87.31 90 HIS A O 1
ATOM 715 N N . LEU A 1 91 ? 11.085 -11.640 -9.140 1.00 80.00 91 LEU A N 1
ATOM 716 C CA . LEU A 1 91 ? 11.379 -10.219 -9.047 1.00 80.00 91 LEU A CA 1
ATOM 717 C C . LEU A 1 91 ? 11.598 -9.873 -7.579 1.00 80.00 91 LEU A C 1
ATOM 719 O O . LEU A 1 91 ? 10.653 -9.667 -6.813 1.00 80.00 91 LEU A O 1
ATOM 723 N N . ASP A 1 92 ? 12.869 -9.815 -7.215 1.00 69.88 92 ASP A N 1
ATOM 724 C CA . ASP A 1 92 ? 13.322 -9.402 -5.897 1.00 69.88 92 ASP A CA 1
ATOM 725 C C . ASP A 1 92 ? 13.821 -7.950 -5.976 1.00 69.88 92 ASP A C 1
ATOM 727 O O . ASP A 1 92 ? 14.365 -7.521 -6.997 1.00 69.88 92 ASP A O 1
ATOM 731 N N . GLY A 1 93 ? 13.573 -7.182 -4.914 1.00 56.91 93 GLY A N 1
ATOM 732 C CA . GLY A 1 93 ? 14.086 -5.822 -4.733 1.00 56.91 93 GLY A CA 1
ATOM 733 C C . GLY A 1 93 ? 15.272 -5.786 -3.792 1.00 56.91 93 GLY A C 1
ATOM 734 O O . GLY A 1 93 ? 15.313 -6.645 -2.884 1.00 56.91 93 GLY A O 1
#